Protein AF-A0A7J8U9K1-F1 (afdb_monomer_lite)

Sequence (130 aa):
MHIHYAEEIDPSSVYSEVHWRNYRVVFWVNPSDQFETGASRGYPIFIWEQLFNIPLINVVISEHKFLSLEVMRIGGNPGPSRGYIVVGRAKVALPKVLGIKECQRVGLVRLVDGQTVGEGHIIISLTLIQ

Organism: NCBI:txid34286

Radius of gyration: 15.38 Å; chains: 1; bounding box: 38×28×42 Å

Secondary structure (DSSP, 8-state):
-EEEEEES-S-TTT-TT-S-EEEEEEEESSTTS-EEPPPEEESSEEEEEEE-----TT--TTT--EEEEEEEEE---SSS---EEEEEEEEEEPP-SBTPEEEEEEEEEEEETTEEEEEEEEEEEEEB--

pLDDT: mean 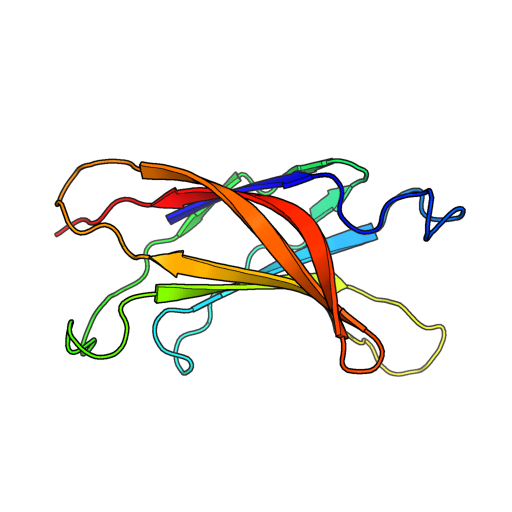86.32, std 13.35, range [42.59, 98.19]

Structure (mmCIF, N/CA/C/O backbone):
data_AF-A0A7J8U9K1-F1
#
_entry.id   AF-A0A7J8U9K1-F1
#
loop_
_atom_site.group_PDB
_atom_site.id
_atom_site.type_symbol
_atom_site.label_atom_id
_atom_site.label_alt_id
_atom_site.label_comp_id
_atom_site.label_asym_id
_atom_site.label_entity_id
_atom_site.label_seq_id
_atom_site.pdbx_PDB_ins_code
_atom_site.Cartn_x
_atom_site.Cartn_y
_atom_site.Cartn_z
_atom_site.occupancy
_atom_site.B_iso_or_equiv
_atom_site.auth_seq_id
_atom_site.auth_comp_id
_atom_site.auth_asym_id
_atom_site.auth_atom_id
_atom_site.pdbx_PDB_model_num
ATOM 1 N N . MET A 1 1 ? -10.825 2.670 4.293 1.00 93.69 1 MET A N 1
ATOM 2 C CA . MET A 1 1 ? -9.446 2.907 3.811 1.00 93.69 1 MET A CA 1
ATOM 3 C C . MET A 1 1 ? -9.503 3.470 2.408 1.00 93.69 1 MET A C 1
ATOM 5 O O . MET A 1 1 ? -10.257 2.950 1.605 1.00 93.69 1 MET A O 1
ATOM 9 N N . HIS A 1 2 ? -8.724 4.503 2.113 1.00 98.00 2 HIS A N 1
ATOM 10 C CA . HIS A 1 2 ? -8.616 5.091 0.782 1.00 98.00 2 HIS A CA 1
ATOM 11 C C . HIS A 1 2 ? -7.166 4.974 0.296 1.00 98.00 2 HIS A C 1
ATOM 13 O O . HIS A 1 2 ? -6.264 5.452 0.985 1.00 98.00 2 HIS A O 1
ATOM 19 N N . ILE A 1 3 ? -6.947 4.326 -0.850 1.00 98.06 3 ILE A N 1
ATOM 20 C CA . ILE A 1 3 ? -5.684 4.372 -1.598 1.00 98.06 3 ILE A CA 1
ATOM 21 C C . ILE A 1 3 ? -5.770 5.521 -2.605 1.00 98.06 3 ILE A C 1
ATOM 23 O O . ILE A 1 3 ? -6.564 5.429 -3.538 1.00 98.06 3 ILE A O 1
ATOM 27 N N . HIS A 1 4 ? -4.956 6.567 -2.435 1.00 98.06 4 HIS A N 1
ATOM 28 C CA . HIS A 1 4 ? -4.968 7.739 -3.322 1.00 98.06 4 HIS A CA 1
ATOM 29 C C . HIS A 1 4 ? -4.057 7.505 -4.527 1.00 98.06 4 HIS A C 1
ATOM 31 O O . HIS A 1 4 ? -4.516 7.192 -5.625 1.00 98.06 4 HIS A O 1
ATOM 37 N N . TYR A 1 5 ? -2.746 7.560 -4.303 1.00 97.06 5 TYR A N 1
ATOM 38 C CA . TYR A 1 5 ? -1.718 7.403 -5.326 1.00 97.06 5 TYR A CA 1
ATOM 39 C C . TYR A 1 5 ? -0.412 6.894 -4.713 1.00 97.06 5 TYR A C 1
ATOM 41 O O . TYR A 1 5 ? -0.249 6.858 -3.489 1.00 97.06 5 TYR A O 1
ATOM 49 N N . ALA A 1 6 ? 0.521 6.501 -5.572 1.00 95.62 6 ALA A N 1
ATOM 50 C CA . ALA A 1 6 ? 1.911 6.268 -5.212 1.00 95.62 6 ALA A CA 1
ATOM 51 C C . ALA A 1 6 ? 2.834 7.081 -6.117 1.00 95.62 6 ALA A C 1
ATOM 53 O O . ALA A 1 6 ? 2.456 7.466 -7.227 1.00 95.62 6 ALA A O 1
ATOM 54 N N . GLU A 1 7 ? 4.035 7.342 -5.617 1.00 94.38 7 GLU A N 1
ATOM 55 C CA . GLU A 1 7 ? 5.043 8.159 -6.278 1.00 94.38 7 GLU A CA 1
ATOM 56 C C . GLU A 1 7 ? 6.445 7.577 -6.097 1.00 94.38 7 GLU A C 1
ATOM 58 O O . GLU A 1 7 ? 6.727 6.900 -5.105 1.00 94.38 7 GLU A O 1
ATOM 63 N N . GLU A 1 8 ? 7.325 7.873 -7.056 1.00 90.25 8 GLU A N 1
ATOM 64 C CA . GLU A 1 8 ? 8.765 7.565 -6.999 1.00 90.25 8 GLU A CA 1
ATOM 65 C C . GLU A 1 8 ? 9.092 6.062 -6.888 1.00 90.25 8 GLU A C 1
ATOM 67 O O . GLU A 1 8 ? 10.150 5.678 -6.395 1.00 90.25 8 GLU A O 1
ATOM 72 N N . ILE A 1 9 ? 8.187 5.205 -7.366 1.00 88.81 9 ILE A N 1
ATOM 73 C CA . ILE A 1 9 ? 8.395 3.755 -7.480 1.00 88.81 9 ILE A CA 1
ATOM 74 C C . ILE A 1 9 ? 9.032 3.436 -8.838 1.00 88.81 9 ILE A C 1
ATOM 76 O O . ILE A 1 9 ? 8.616 3.988 -9.859 1.00 88.81 9 ILE A O 1
ATOM 80 N N . ASP A 1 10 ? 9.993 2.507 -8.852 1.00 83.62 10 ASP A N 1
ATOM 81 C CA . ASP A 1 10 ? 10.837 2.164 -10.000 1.00 83.62 10 ASP A CA 1
ATOM 82 C C . ASP A 1 10 ? 11.548 3.418 -10.577 1.00 83.62 10 ASP A C 1
ATOM 84 O O . ASP A 1 10 ? 11.338 3.762 -11.743 1.00 83.62 10 ASP A O 1
ATOM 88 N N . PRO A 1 11 ? 12.400 4.124 -9.803 1.00 77.38 11 PRO A N 1
ATOM 89 C CA . PRO A 1 11 ? 12.995 5.392 -10.225 1.00 77.38 11 PRO A CA 1
ATOM 90 C C . PRO A 1 11 ? 13.873 5.243 -11.476 1.00 77.38 11 PRO A C 1
ATOM 92 O O . PRO A 1 11 ? 14.645 4.290 -11.608 1.00 77.38 11 PRO A O 1
ATOM 95 N N . SER A 1 12 ? 13.832 6.233 -12.372 1.00 76.50 12 SER A N 1
ATOM 96 C CA . SER A 1 12 ? 14.578 6.221 -13.644 1.00 76.50 12 SER A CA 1
ATOM 97 C C . SER A 1 12 ? 16.097 6.193 -13.487 1.00 76.50 12 SER A C 1
ATOM 99 O O . SER A 1 12 ? 16.791 5.816 -14.425 1.00 76.50 12 SER A O 1
ATOM 101 N N . SER A 1 13 ? 16.630 6.577 -12.323 1.00 75.31 13 SER A N 1
ATOM 102 C CA . SER A 1 13 ? 18.056 6.419 -12.008 1.00 75.31 13 SER A CA 1
ATOM 103 C C . SER A 1 13 ? 18.488 4.951 -11.962 1.00 75.31 13 SER A C 1
ATOM 105 O O . SER A 1 13 ? 19.649 4.650 -12.219 1.00 75.31 13 SER A O 1
ATOM 107 N N . VAL A 1 14 ? 17.555 4.047 -11.651 1.00 75.25 14 VAL A N 1
ATOM 108 C CA . VAL A 1 14 ? 17.770 2.596 -11.579 1.00 75.25 14 VAL A CA 1
ATOM 109 C C . VAL A 1 14 ? 17.159 1.894 -12.794 1.00 75.25 14 VAL A C 1
ATOM 111 O O . VAL A 1 14 ? 17.722 0.925 -13.297 1.00 75.25 14 VAL A O 1
ATOM 114 N N . TYR A 1 15 ? 16.027 2.392 -13.299 1.00 76.31 15 TYR A N 1
ATOM 115 C CA . TYR A 1 15 ? 15.296 1.810 -14.423 1.00 76.31 15 TYR A CA 1
ATOM 116 C C . TYR A 1 15 ? 15.121 2.827 -15.558 1.00 76.31 15 TYR A C 1
ATOM 118 O O . TYR A 1 15 ? 14.029 3.338 -15.802 1.00 76.31 15 TYR A O 1
ATOM 126 N N . SER A 1 16 ? 16.213 3.114 -16.262 1.00 66.19 16 SER A N 1
ATOM 127 C CA . SER A 1 16 ? 16.311 4.168 -17.284 1.00 66.19 16 SER A CA 1
ATOM 128 C C . SER A 1 16 ? 15.344 4.032 -18.469 1.00 66.19 16 SER A C 1
ATOM 130 O O . SER A 1 16 ? 15.027 5.030 -19.110 1.00 66.19 16 SER A O 1
ATOM 132 N N . GLU A 1 17 ? 14.843 2.828 -18.750 1.00 68.94 17 GLU A N 1
ATOM 133 C CA . GLU A 1 17 ? 13.953 2.538 -19.888 1.00 68.94 17 GLU A CA 1
ATOM 134 C C . GLU A 1 17 ? 12.456 2.523 -19.516 1.00 68.94 17 GLU A C 1
ATOM 136 O O . GLU A 1 17 ? 11.595 2.154 -20.319 1.00 68.94 17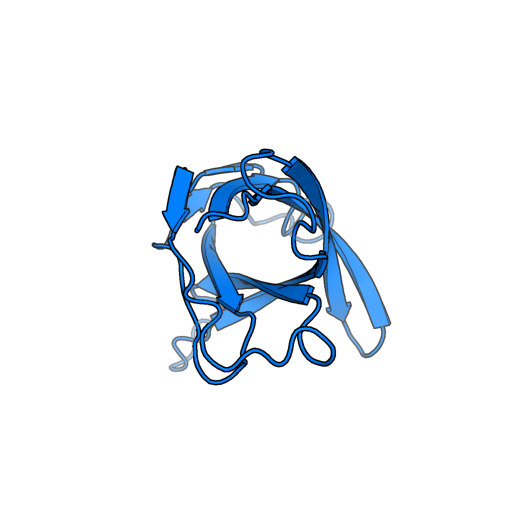 GLU A O 1
ATOM 141 N N . VAL A 1 18 ? 12.106 2.878 -18.276 1.00 68.38 18 VAL A N 1
ATOM 142 C CA . VAL A 1 18 ? 10.724 2.792 -17.789 1.00 68.38 18 VAL A CA 1
ATOM 143 C C . VAL A 1 18 ? 9.980 4.098 -18.035 1.00 68.38 18 VAL A C 1
ATOM 145 O O . VAL A 1 18 ? 10.197 5.094 -17.355 1.00 68.38 18 VAL A O 1
ATOM 148 N N . HIS A 1 19 ? 9.044 4.068 -18.984 1.00 68.94 19 HIS A N 1
ATOM 149 C CA . HIS A 1 19 ? 8.181 5.214 -19.304 1.00 68.94 19 HIS A CA 1
ATOM 150 C C . HIS A 1 19 ? 6.758 5.088 -18.739 1.00 68.94 19 HIS A C 1
ATOM 152 O O . HIS A 1 19 ? 6.094 6.089 -18.490 1.00 68.94 19 HIS A O 1
ATOM 158 N N . TRP A 1 20 ? 6.278 3.861 -18.525 1.00 75.56 20 TRP A N 1
ATOM 159 C CA . TRP A 1 20 ? 5.023 3.555 -17.834 1.00 75.56 20 TRP A CA 1
ATOM 160 C C . TRP A 1 20 ? 4.990 2.073 -17.465 1.00 75.56 20 TRP A C 1
ATOM 162 O O . TRP A 1 20 ? 5.460 1.219 -18.219 1.00 75.56 20 TRP A O 1
ATOM 172 N N . ARG A 1 21 ? 4.372 1.744 -16.335 1.00 85.62 21 ARG A N 1
ATOM 173 C CA . ARG A 1 21 ? 4.101 0.365 -15.911 1.00 85.62 21 ARG A CA 1
ATOM 174 C C . ARG A 1 21 ? 2.708 0.295 -15.308 1.00 85.62 21 ARG A C 1
ATOM 176 O O . ARG A 1 21 ? 2.150 1.315 -14.912 1.00 85.62 21 ARG A O 1
ATOM 183 N N . ASN A 1 22 ? 2.139 -0.904 -15.303 1.00 90.12 22 ASN A N 1
ATOM 184 C CA . ASN A 1 22 ? 0.873 -1.164 -14.635 1.00 90.12 22 ASN A CA 1
ATOM 185 C C . ASN A 1 22 ? 1.166 -1.603 -13.204 1.00 90.12 22 ASN A C 1
ATOM 187 O O . ASN A 1 22 ? 1.951 -2.530 -12.995 1.00 90.12 22 ASN A O 1
ATOM 191 N N . TYR A 1 23 ? 0.510 -0.970 -12.244 1.00 92.69 23 TYR A N 1
ATOM 192 C CA . TYR A 1 23 ? 0.654 -1.257 -10.829 1.00 92.69 23 TYR A CA 1
ATOM 193 C C . TYR A 1 23 ? -0.698 -1.506 -10.183 1.00 92.69 23 TYR A C 1
ATOM 195 O O . TYR A 1 23 ? -1.726 -0.970 -10.597 1.00 92.69 23 TYR A O 1
ATOM 203 N N . ARG A 1 24 ? -0.686 -2.291 -9.116 1.00 95.50 24 ARG A N 1
ATOM 204 C CA . ARG A 1 24 ? -1.811 -2.428 -8.199 1.00 95.50 24 ARG A CA 1
ATOM 205 C C . ARG A 1 24 ? -1.322 -2.491 -6.770 1.00 95.50 24 ARG A C 1
ATOM 207 O O . ARG A 1 24 ? -0.153 -2.777 -6.527 1.00 95.50 24 ARG A O 1
ATOM 214 N N . VAL A 1 25 ? -2.231 -2.261 -5.843 1.00 96.81 25 VAL A N 1
ATOM 215 C CA . VAL A 1 25 ? -1.972 -2.383 -4.417 1.00 96.81 25 VAL A CA 1
ATOM 216 C C . VAL A 1 25 ? -2.729 -3.595 -3.911 1.00 96.81 25 VAL A C 1
ATOM 218 O O . VAL A 1 25 ? -3.928 -3.698 -4.156 1.00 96.81 25 VAL A O 1
ATOM 221 N N . VAL A 1 26 ? -2.038 -4.488 -3.214 1.00 96.81 26 VAL A N 1
ATOM 222 C CA . VAL A 1 26 ? -2.632 -5.586 -2.448 1.00 96.81 26 VAL A CA 1
ATOM 223 C C . VAL A 1 26 ? -2.435 -5.274 -0.975 1.00 96.81 26 VAL A C 1
ATOM 225 O O . VAL A 1 26 ? -1.354 -4.852 -0.570 1.00 96.81 26 VAL A O 1
ATOM 228 N N . PHE A 1 27 ? -3.471 -5.424 -0.163 1.00 96.44 27 PHE A N 1
ATOM 229 C CA . PHE A 1 27 ? -3.401 -5.078 1.251 1.00 96.44 27 PHE A CA 1
ATOM 230 C C . PHE A 1 27 ? -4.330 -5.944 2.091 1.00 96.44 27 PHE A C 1
ATOM 232 O O . PHE A 1 27 ? -5.321 -6.485 1.603 1.00 96.44 27 PHE A O 1
ATOM 239 N N . TRP A 1 28 ? -3.988 -6.083 3.367 1.00 94.25 28 TRP A N 1
ATOM 240 C CA . TRP A 1 28 ? -4.732 -6.907 4.311 1.00 94.25 28 TRP A CA 1
ATOM 241 C C . TRP A 1 28 ? -4.434 -6.516 5.757 1.00 94.25 28 TRP A C 1
ATOM 243 O O . TRP A 1 28 ? -3.349 -6.034 6.087 1.00 94.25 28 TRP A O 1
ATOM 253 N N . VAL A 1 29 ? -5.401 -6.766 6.638 1.00 91.19 29 VAL A N 1
ATOM 254 C CA . VAL A 1 29 ? -5.183 -6.777 8.095 1.00 91.19 29 VAL A CA 1
ATOM 255 C C . VAL A 1 29 ? -5.008 -8.221 8.559 1.00 91.19 29 VAL A C 1
ATOM 257 O O . VAL A 1 29 ? -3.995 -8.555 9.167 1.00 91.19 29 VAL A O 1
ATOM 260 N N . ASN A 1 30 ? -5.953 -9.090 8.191 1.00 87.88 30 ASN A N 1
ATOM 261 C CA . ASN A 1 30 ? -5.840 -10.540 8.307 1.00 87.88 30 ASN A CA 1
ATOM 262 C C . ASN A 1 30 ? -5.300 -11.108 6.980 1.00 87.88 30 ASN A C 1
ATOM 264 O O . ASN A 1 30 ? -5.921 -10.863 5.950 1.00 87.88 30 ASN A O 1
ATOM 268 N N . PRO A 1 31 ? -4.193 -11.874 6.964 1.00 85.00 31 PRO A N 1
ATOM 269 C CA . PRO A 1 31 ? -3.638 -12.462 5.737 1.00 85.00 31 PRO A CA 1
ATOM 270 C C . PRO A 1 31 ? -4.610 -13.320 4.913 1.00 85.00 31 PRO A C 1
ATOM 272 O O . PRO A 1 31 ? -4.370 -13.523 3.722 1.00 85.00 31 PRO A O 1
ATOM 275 N N . SER A 1 32 ? -5.681 -13.818 5.539 1.00 85.81 32 SER A N 1
ATOM 276 C CA . SER A 1 32 ? -6.733 -14.606 4.883 1.00 85.81 32 SER A CA 1
ATOM 277 C C . SER A 1 32 ? -7.710 -13.746 4.070 1.00 85.81 32 SER A C 1
ATOM 279 O O . SER A 1 32 ? -8.333 -14.253 3.144 1.00 85.81 32 SER A O 1
ATOM 281 N N . ASP A 1 33 ? -7.804 -12.450 4.383 1.00 88.25 33 ASP A N 1
ATOM 282 C CA . ASP A 1 33 ? -8.766 -11.506 3.808 1.00 88.25 33 ASP A CA 1
ATOM 283 C C . ASP A 1 33 ? -8.017 -10.407 3.041 1.00 88.25 33 ASP A C 1
ATOM 285 O O . ASP A 1 33 ? -7.820 -9.285 3.522 1.00 88.25 33 ASP A O 1
ATOM 289 N N . GLN A 1 34 ? -7.535 -10.756 1.849 1.00 93.12 34 GLN A N 1
ATOM 290 C CA . GLN A 1 34 ? -6.793 -9.835 0.990 1.00 93.12 34 GLN A CA 1
ATOM 291 C C . GLN A 1 34 ? -7.726 -9.001 0.118 1.00 93.12 34 GLN A C 1
ATOM 293 O O . GLN A 1 34 ? -8.713 -9.487 -0.432 1.00 93.12 34 GLN A O 1
ATOM 298 N N . PHE A 1 35 ? -7.355 -7.738 -0.049 1.00 96.12 35 PHE A N 1
ATOM 299 C CA . PHE A 1 35 ? -8.024 -6.781 -0.913 1.00 96.12 35 PHE A CA 1
ATOM 300 C C . PHE A 1 35 ? -7.033 -6.271 -1.950 1.00 96.12 35 PHE A C 1
ATOM 302 O O . PHE A 1 35 ? -5.830 -6.188 -1.692 1.00 96.12 35 PHE A O 1
ATOM 309 N N . GLU A 1 36 ? -7.542 -5.892 -3.116 1.00 96.44 36 GLU A N 1
ATOM 310 C CA . GLU A 1 36 ? -6.717 -5.364 -4.191 1.00 96.44 36 GLU A CA 1
ATOM 311 C C . GLU A 1 36 ? -7.369 -4.179 -4.891 1.00 96.44 36 GLU A C 1
ATOM 313 O O . GLU A 1 36 ? -8.587 -4.119 -5.061 1.00 96.44 36 GLU A O 1
ATOM 318 N N . THR A 1 37 ? -6.536 -3.244 -5.340 1.00 97.44 37 THR A N 1
ATOM 319 C CA . THR A 1 37 ? -6.975 -2.209 -6.268 1.00 97.44 37 THR A CA 1
ATOM 320 C C . THR A 1 37 ? -7.056 -2.734 -7.697 1.00 97.44 37 THR A C 1
ATOM 322 O O . THR A 1 37 ? -6.428 -3.732 -8.085 1.00 97.44 37 THR A O 1
ATOM 325 N N . GLY A 1 38 ? -7.798 -2.001 -8.526 1.00 94.94 38 GLY A N 1
ATOM 326 C CA . GLY A 1 38 ? -7.652 -2.089 -9.978 1.00 94.94 38 GLY A CA 1
ATOM 327 C C . GLY A 1 38 ? -6.218 -1.771 -10.431 1.00 94.94 38 GLY A C 1
ATOM 328 O O . GLY A 1 38 ? -5.459 -1.090 -9.738 1.00 94.94 38 GLY A O 1
ATOM 329 N N . ALA A 1 39 ? -5.843 -2.256 -11.614 1.00 92.62 39 ALA A N 1
ATOM 330 C CA . ALA A 1 39 ? -4.579 -1.872 -12.233 1.00 92.62 39 ALA A CA 1
ATOM 331 C C . ALA A 1 39 ? -4.602 -0.383 -12.615 1.00 92.62 39 ALA A C 1
ATOM 333 O O . ALA A 1 39 ? -5.567 0.085 -13.215 1.00 92.62 39 ALA A O 1
ATOM 334 N N . SER A 1 40 ? -3.528 0.341 -12.312 1.00 93.19 40 SER A N 1
ATOM 335 C CA . SER A 1 40 ? -3.315 1.724 -12.737 1.00 93.19 40 SER A CA 1
ATOM 336 C C . SER A 1 40 ? -1.987 1.842 -13.474 1.00 93.19 40 SER A C 1
ATOM 338 O O . SER A 1 40 ? -0.991 1.236 -13.076 1.00 93.19 40 SER A O 1
ATOM 340 N N . ARG A 1 41 ? -1.977 2.596 -14.574 1.00 90.12 41 ARG A N 1
ATOM 341 C CA . ARG A 1 41 ? -0.792 2.827 -15.401 1.00 90.12 41 ARG A CA 1
ATOM 342 C C . ARG A 1 41 ? -0.244 4.217 -15.122 1.00 90.12 41 ARG A C 1
ATOM 344 O O . ARG A 1 41 ? -0.979 5.189 -15.259 1.00 90.12 41 ARG A O 1
ATOM 351 N N . GLY A 1 42 ? 1.046 4.325 -14.828 1.00 83.56 42 GLY A N 1
ATOM 352 C CA . GLY A 1 42 ? 1.692 5.631 -14.711 1.00 83.56 42 GLY A CA 1
ATOM 353 C C . GLY A 1 42 ? 3.173 5.561 -14.368 1.00 83.56 42 GLY A C 1
ATOM 354 O O . GLY A 1 42 ? 3.732 4.476 -14.191 1.00 83.56 42 GLY A O 1
ATOM 355 N N . TYR A 1 43 ? 3.790 6.739 -14.361 1.00 83.81 43 TYR A N 1
ATOM 356 C CA . TYR A 1 43 ? 5.158 7.033 -13.935 1.00 83.81 43 TYR A CA 1
ATOM 357 C C . TYR A 1 43 ? 5.352 8.568 -13.932 1.00 83.81 43 TYR A C 1
ATOM 359 O O . TYR A 1 43 ? 4.874 9.219 -14.862 1.00 83.81 43 TYR A O 1
ATOM 367 N N . PRO A 1 44 ? 6.037 9.176 -12.943 1.00 83.75 44 PRO A N 1
ATOM 368 C CA . PRO A 1 44 ? 6.466 8.589 -11.671 1.00 83.75 44 PRO A CA 1
ATOM 369 C C . PRO A 1 44 ? 5.324 8.507 -10.647 1.00 83.75 44 PRO A C 1
ATOM 371 O O . PRO A 1 44 ? 5.501 7.907 -9.593 1.00 83.75 44 PRO A O 1
ATOM 374 N N . ILE A 1 45 ? 4.168 9.103 -10.961 1.00 90.12 45 ILE A N 1
ATOM 375 C CA . ILE A 1 45 ? 2.954 9.093 -10.143 1.00 90.12 45 ILE A CA 1
ATOM 376 C C . ILE A 1 45 ? 1.905 8.228 -10.836 1.00 90.12 45 ILE A C 1
ATOM 378 O O . ILE A 1 45 ? 1.733 8.292 -12.056 1.00 90.12 45 ILE A O 1
ATOM 382 N N . PHE A 1 46 ? 1.187 7.426 -10.062 1.00 89.06 46 PHE A N 1
ATOM 383 C CA . PHE A 1 46 ? 0.045 6.658 -10.546 1.00 89.06 46 PHE A CA 1
ATOM 384 C C . PHE A 1 46 ? -1.048 6.617 -9.489 1.00 89.06 46 PHE A C 1
ATOM 386 O O . PHE A 1 46 ? -0.797 6.430 -8.299 1.00 89.06 46 PHE A O 1
ATOM 393 N N . ILE A 1 47 ? -2.270 6.841 -9.961 1.00 95.50 47 ILE A N 1
ATOM 394 C CA . ILE A 1 47 ? -3.428 7.205 -9.153 1.00 95.50 47 ILE A CA 1
ATOM 395 C C . ILE A 1 47 ? -4.413 6.040 -9.167 1.00 95.50 47 ILE A C 1
ATOM 397 O O . ILE A 1 47 ? -4.676 5.464 -10.226 1.00 95.50 47 ILE A O 1
ATOM 401 N N . TRP A 1 48 ? -4.958 5.699 -8.003 1.00 96.88 48 TRP A N 1
ATOM 402 C CA . TRP A 1 48 ? -6.055 4.741 -7.878 1.00 96.88 48 TRP A CA 1
ATOM 403 C C . TRP A 1 48 ? -7.346 5.422 -7.426 1.00 96.88 48 TRP A C 1
ATOM 405 O O . TRP A 1 48 ? -8.379 5.142 -8.025 1.00 96.88 48 TRP A O 1
ATOM 415 N N . GLU A 1 49 ? -7.293 6.291 -6.408 1.00 97.31 49 GLU A N 1
ATOM 416 C CA . GLU A 1 49 ? -8.469 6.907 -5.758 1.00 97.31 49 GLU A CA 1
ATOM 417 C C . GLU A 1 49 ? -9.567 5.876 -5.426 1.00 97.31 49 GLU A C 1
ATOM 419 O O . GLU A 1 49 ? -10.732 6.011 -5.804 1.00 97.31 49 GLU A O 1
ATOM 424 N N . GLN A 1 50 ? -9.177 4.782 -4.760 1.00 98.06 50 GLN A N 1
ATOM 425 C CA . GLN A 1 50 ? -10.080 3.667 -4.449 1.00 98.06 50 GLN A CA 1
ATOM 426 C C . GLN A 1 50 ? -10.360 3.541 -2.955 1.00 98.06 50 GLN A C 1
ATOM 428 O O . GLN A 1 50 ? -9.453 3.372 -2.130 1.00 98.06 50 GLN A O 1
ATOM 433 N N . LEU A 1 51 ? -11.650 3.590 -2.618 1.00 97.44 51 LEU A N 1
ATOM 434 C CA . LEU A 1 51 ? -12.166 3.451 -1.263 1.00 97.44 51 LEU A CA 1
ATOM 435 C C . LEU A 1 51 ? -12.577 2.001 -0.980 1.00 97.44 51 LEU A C 1
ATOM 437 O O . LEU A 1 51 ? -13.316 1.387 -1.743 1.00 97.44 51 LEU A O 1
ATOM 441 N N . PHE A 1 52 ? -12.150 1.493 0.172 1.00 96.69 52 PHE A N 1
ATOM 442 C CA . PHE A 1 52 ? -12.436 0.148 0.657 1.00 96.69 52 PHE A CA 1
ATOM 443 C C . PHE A 1 52 ? -12.952 0.175 2.093 1.00 96.69 52 PHE A C 1
ATOM 445 O O . PHE A 1 52 ? -12.408 0.885 2.947 1.00 96.69 52 PHE A O 1
ATOM 452 N N . ASN A 1 53 ? -13.941 -0.670 2.374 1.00 93.56 53 ASN A N 1
ATOM 453 C CA . ASN A 1 53 ? -14.382 -0.994 3.726 1.00 93.56 53 ASN A CA 1
ATOM 454 C C . ASN A 1 53 ? -13.814 -2.361 4.098 1.00 93.56 53 ASN A C 1
ATOM 456 O O . ASN A 1 53 ? -14.121 -3.352 3.443 1.00 93.56 53 ASN A O 1
ATOM 460 N N . ILE A 1 54 ? -12.965 -2.394 5.124 1.00 90.69 54 ILE A N 1
ATOM 461 C CA . ILE A 1 54 ? -12.295 -3.612 5.583 1.00 90.69 54 ILE A CA 1
ATOM 462 C C . ILE A 1 54 ? -12.958 -4.021 6.899 1.00 90.69 54 ILE A C 1
ATOM 464 O O . ILE A 1 54 ? -12.810 -3.293 7.885 1.00 90.69 54 ILE A O 1
ATOM 468 N N . PRO A 1 55 ? -13.692 -5.144 6.943 1.00 88.06 55 PRO A N 1
ATOM 469 C CA . PRO A 1 55 ? -14.229 -5.658 8.192 1.00 88.06 55 PRO A CA 1
ATOM 470 C C . PRO A 1 55 ? -13.088 -6.060 9.131 1.00 88.06 55 PRO A C 1
ATOM 472 O O . PRO A 1 55 ? -12.189 -6.798 8.740 1.00 88.06 55 PRO A O 1
ATOM 475 N N . LEU A 1 56 ? -13.138 -5.611 10.386 1.00 83.62 56 LEU A N 1
ATOM 476 C CA . LEU A 1 56 ? -12.185 -6.014 11.432 1.00 83.62 56 LEU A CA 1
ATOM 477 C C . LEU A 1 56 ? -12.754 -7.139 12.320 1.00 83.62 56 LEU A C 1
ATOM 479 O O . LEU A 1 56 ? -12.437 -7.242 13.503 1.00 83.62 56 LEU A O 1
ATOM 483 N N . ILE A 1 57 ? -13.629 -7.979 11.757 1.00 73.44 57 ILE A N 1
ATOM 484 C CA . ILE A 1 57 ? -14.313 -9.071 12.466 1.00 73.44 57 ILE A CA 1
ATOM 485 C C . ILE A 1 57 ? -13.273 -10.117 12.885 1.00 73.44 57 ILE A C 1
ATOM 487 O O . ILE A 1 57 ? -12.405 -10.477 12.097 1.00 73.44 57 ILE A O 1
ATOM 491 N N . ASN A 1 58 ? -13.351 -10.609 14.125 1.00 63.22 58 ASN A N 1
ATOM 492 C CA . ASN A 1 58 ? -12.409 -11.582 14.705 1.00 63.22 58 ASN A CA 1
ATOM 493 C C . ASN A 1 58 ? -10.944 -11.121 14.766 1.00 63.22 58 ASN A C 1
ATOM 495 O O . ASN A 1 58 ? -10.065 -11.904 15.130 1.00 63.22 58 ASN A O 1
ATOM 499 N N . VAL A 1 59 ? -10.665 -9.846 14.483 1.00 60.94 59 VAL A N 1
ATOM 500 C CA . VAL A 1 59 ? -9.373 -9.252 14.799 1.00 60.94 59 VAL A CA 1
ATOM 501 C C . VAL A 1 59 ? -9.341 -9.064 16.309 1.00 60.94 59 VAL A C 1
ATOM 503 O O . VAL A 1 59 ? -9.859 -8.082 16.838 1.00 60.94 59 VAL A O 1
ATOM 506 N N . VAL A 1 60 ? -8.741 -10.015 17.031 1.00 56.47 60 VAL A N 1
ATOM 507 C CA . VAL A 1 60 ? -8.345 -9.757 18.416 1.00 56.47 60 VAL A CA 1
ATOM 508 C C . VAL A 1 60 ? -7.410 -8.555 18.336 1.00 56.47 60 VAL A C 1
ATOM 510 O O . VAL A 1 60 ? -6.325 -8.638 17.759 1.00 56.47 60 VAL A O 1
ATOM 513 N N . ILE A 1 61 ? -7.872 -7.408 18.836 1.00 53.94 61 ILE A N 1
ATOM 514 C CA . ILE A 1 61 ? -7.262 -6.079 18.646 1.00 53.94 61 ILE A CA 1
ATOM 515 C C . ILE A 1 61 ? -5.771 -6.070 19.065 1.00 53.94 61 ILE A C 1
ATOM 517 O O . ILE A 1 61 ? -4.991 -5.208 18.657 1.00 53.94 61 ILE A O 1
ATOM 521 N N . SER A 1 62 ? -5.335 -7.061 19.851 1.00 52.81 62 SER A N 1
ATOM 522 C CA . SER A 1 62 ? -3.944 -7.262 20.246 1.00 52.81 62 SER A CA 1
ATOM 523 C C . SER A 1 62 ? -3.014 -7.817 19.157 1.00 52.81 62 SER A C 1
ATOM 525 O O . SER A 1 62 ? -1.835 -7.469 19.201 1.00 52.81 62 SER A O 1
ATOM 527 N N . GLU A 1 63 ? -3.481 -8.638 18.209 1.00 56.09 63 GLU A N 1
ATOM 528 C CA . GLU A 1 63 ? -2.594 -9.378 17.287 1.00 56.09 63 GLU A CA 1
ATOM 529 C C . GLU A 1 63 ? -2.397 -8.690 15.928 1.00 56.09 63 GLU A C 1
ATOM 531 O O . GLU A 1 63 ? -1.277 -8.652 15.419 1.00 56.09 63 GLU A O 1
ATOM 536 N N . HIS A 1 64 ? -3.430 -8.051 15.370 1.00 66.38 64 HIS A N 1
ATOM 537 C CA . HIS A 1 64 ? -3.355 -7.427 14.041 1.00 66.38 64 HIS A CA 1
ATOM 538 C C . HIS A 1 64 ? -3.492 -5.905 14.141 1.00 66.38 64 HIS A C 1
ATOM 540 O O . HIS A 1 64 ? -4.498 -5.308 13.772 1.00 66.38 64 HIS A O 1
ATOM 546 N N . LYS A 1 65 ? -2.446 -5.263 14.673 1.00 83.12 65 LYS A N 1
ATOM 547 C CA . LYS A 1 65 ? -2.371 -3.798 14.858 1.00 83.12 65 LYS A CA 1
ATOM 548 C C . LYS A 1 65 ? -2.002 -3.032 13.587 1.00 83.12 65 LYS A C 1
ATOM 550 O O . LYS A 1 65 ? -1.951 -1.801 13.607 1.00 83.12 65 LYS A O 1
ATOM 555 N N . PHE A 1 66 ? -1.697 -3.751 12.511 1.00 91.44 66 PHE A N 1
ATOM 556 C CA . PHE A 1 66 ? -1.143 -3.183 11.296 1.00 91.44 66 PHE A CA 1
ATOM 557 C C . PHE A 1 66 ? -1.915 -3.650 10.071 1.00 91.44 66 PHE A C 1
ATOM 559 O O . PHE A 1 66 ? -2.199 -4.833 9.908 1.00 91.44 66 PHE A O 1
ATOM 566 N N . LEU A 1 67 ? -2.165 -2.706 9.179 1.00 93.69 67 LEU A N 1
ATOM 567 C CA . LEU A 1 67 ? -2.448 -2.950 7.781 1.00 93.69 67 LEU A CA 1
ATOM 568 C C . LEU A 1 67 ? -1.128 -3.275 7.073 1.00 93.69 67 LEU A C 1
ATOM 570 O O . LEU A 1 67 ? -0.200 -2.464 7.089 1.00 93.69 67 LEU A O 1
ATOM 574 N N . SER A 1 68 ? -1.044 -4.442 6.449 1.00 95.56 68 SER A N 1
ATOM 575 C CA . SER A 1 68 ? 0.042 -4.776 5.526 1.00 95.56 68 SER A CA 1
ATOM 576 C C . SER A 1 68 ? -0.348 -4.352 4.119 1.00 95.56 68 SER A C 1
ATOM 578 O O . SER A 1 68 ? -1.504 -4.501 3.725 1.00 95.56 68 SER A O 1
ATOM 580 N N . LEU A 1 69 ? 0.611 -3.814 3.373 1.00 96.62 69 LEU A N 1
ATOM 581 C CA . LEU A 1 69 ? 0.399 -3.310 2.025 1.00 96.62 69 LEU A CA 1
ATOM 582 C C . LEU A 1 69 ? 1.581 -3.673 1.136 1.00 96.62 69 LEU A C 1
ATOM 584 O O . LEU A 1 69 ? 2.736 -3.486 1.519 1.00 96.62 69 LEU A O 1
ATOM 588 N N . GLU A 1 70 ? 1.281 -4.136 -0.070 1.00 96.56 70 GLU A N 1
ATOM 589 C CA . GLU A 1 70 ? 2.237 -4.385 -1.137 1.00 96.56 70 GLU A CA 1
ATOM 590 C C . GLU A 1 70 ? 1.815 -3.645 -2.407 1.00 96.56 70 GLU A C 1
ATOM 592 O O . GLU A 1 70 ? 0.681 -3.761 -2.868 1.00 96.56 70 GLU A O 1
ATOM 597 N N . VAL A 1 71 ? 2.744 -2.906 -3.009 1.00 95.12 71 VAL A N 1
ATOM 598 C CA . VAL A 1 71 ? 2.594 -2.396 -4.371 1.00 95.12 71 VAL A CA 1
ATOM 599 C C . VAL A 1 71 ? 3.200 -3.424 -5.314 1.00 95.12 71 VAL A C 1
ATOM 601 O O . VAL A 1 71 ? 4.371 -3.792 -5.189 1.00 95.12 71 VAL A O 1
ATOM 604 N N . MET A 1 72 ? 2.396 -3.897 -6.257 1.00 93.25 72 MET A N 1
ATOM 605 C CA . MET A 1 72 ? 2.772 -4.908 -7.232 1.00 93.25 72 MET A CA 1
ATOM 606 C C . MET A 1 72 ? 2.792 -4.319 -8.633 1.00 93.25 72 MET A C 1
ATOM 608 O O . MET A 1 72 ? 1.823 -3.706 -9.078 1.00 93.25 72 MET A O 1
ATOM 612 N N . ARG A 1 73 ? 3.873 -4.578 -9.361 1.00 90.19 73 ARG A N 1
ATOM 613 C CA . ARG A 1 73 ? 3.957 -4.379 -10.802 1.00 90.19 73 ARG A CA 1
ATOM 614 C C . ARG A 1 73 ? 3.318 -5.559 -11.527 1.00 90.19 73 ARG A C 1
ATOM 616 O O . ARG A 1 73 ? 3.602 -6.716 -11.216 1.00 90.19 73 ARG A O 1
ATOM 623 N N . ILE A 1 74 ? 2.485 -5.255 -12.515 1.00 88.25 74 ILE A N 1
ATOM 624 C CA . ILE A 1 74 ? 1.791 -6.229 -13.357 1.00 88.25 74 ILE A CA 1
ATOM 625 C C . ILE A 1 74 ? 2.572 -6.399 -14.661 1.00 88.25 74 ILE A C 1
ATOM 627 O O . ILE A 1 74 ? 2.687 -5.459 -15.452 1.00 88.25 74 ILE A O 1
ATOM 631 N N . GLY A 1 75 ? 3.065 -7.616 -14.897 1.00 76.06 75 GLY A N 1
ATOM 632 C CA . GLY A 1 75 ? 3.882 -7.942 -16.063 1.00 76.06 75 GLY A CA 1
ATOM 633 C C . GLY A 1 75 ? 5.347 -7.539 -15.880 1.00 76.06 75 GLY A C 1
ATOM 634 O O . GLY A 1 75 ? 5.684 -6.609 -15.142 1.00 76.06 75 GLY A O 1
ATOM 635 N N . GLY A 1 76 ? 6.254 -8.269 -16.534 1.00 59.97 76 GLY A N 1
ATOM 636 C CA . GLY A 1 76 ? 7.676 -7.969 -16.367 1.00 59.97 76 GLY A CA 1
ATOM 637 C C . GLY A 1 76 ? 8.707 -8.893 -16.997 1.00 59.97 76 GLY A C 1
ATOM 638 O O . GLY A 1 76 ? 9.875 -8.592 -16.821 1.00 59.97 76 GLY A O 1
ATOM 639 N N . ASN A 1 77 ? 8.340 -9.954 -17.721 1.00 54.16 77 ASN A N 1
ATOM 640 C CA . ASN A 1 77 ? 9.301 -10.737 -18.507 1.00 54.16 77 ASN A CA 1
ATOM 641 C C . ASN A 1 77 ? 8.656 -11.264 -19.802 1.00 54.16 77 ASN A C 1
ATOM 643 O O . ASN A 1 77 ? 7.470 -11.601 -19.775 1.00 54.16 77 ASN A O 1
ATOM 647 N N . PRO A 1 78 ? 9.409 -11.400 -20.913 1.00 47.09 78 PRO A N 1
ATOM 648 C CA . PRO A 1 78 ? 8.964 -12.053 -22.148 1.00 47.09 78 PRO A CA 1
ATOM 649 C C . PRO A 1 78 ? 8.977 -13.590 -22.006 1.00 47.09 78 PRO A C 1
ATOM 651 O O . PRO A 1 78 ? 9.504 -14.311 -22.846 1.00 47.09 78 PRO A O 1
ATOM 654 N N . GLY A 1 79 ? 8.426 -14.097 -20.903 1.00 48.34 79 GLY A N 1
ATOM 655 C CA . GLY A 1 79 ? 8.273 -15.520 -20.616 1.00 48.34 79 GLY A CA 1
ATOM 656 C C . GLY A 1 79 ? 6.825 -15.844 -20.236 1.00 48.34 79 GLY A C 1
ATOM 657 O O . GLY A 1 79 ? 6.049 -14.936 -19.941 1.00 48.34 79 GLY A O 1
ATOM 658 N N . PRO A 1 80 ? 6.427 -17.127 -20.222 1.00 42.59 80 PRO A N 1
ATOM 659 C CA . PRO A 1 80 ? 5.027 -17.540 -20.076 1.00 42.59 80 PRO A CA 1
ATOM 660 C C . PRO A 1 80 ? 4.412 -17.243 -18.696 1.00 42.59 80 PRO A C 1
ATOM 662 O O . PRO A 1 80 ? 3.206 -17.416 -18.511 1.00 42.59 80 PRO A O 1
ATOM 665 N N . SER A 1 81 ? 5.198 -16.782 -17.719 1.00 47.91 81 SER A N 1
ATOM 666 C CA . SER A 1 81 ? 4.678 -16.353 -16.427 1.00 47.91 81 SER A CA 1
ATOM 667 C C . SER A 1 81 ? 4.099 -14.940 -16.533 1.00 47.91 81 SER A C 1
ATOM 669 O O . SER A 1 81 ? 4.808 -13.947 -16.687 1.00 47.91 81 SER A O 1
ATOM 671 N N . ARG A 1 82 ? 2.774 -14.832 -16.390 1.00 53.25 82 ARG A N 1
ATOM 672 C CA . ARG A 1 82 ? 2.062 -13.567 -16.126 1.00 53.25 82 ARG A CA 1
ATOM 673 C C . ARG A 1 82 ? 2.386 -13.079 -14.704 1.00 53.25 82 ARG A C 1
ATOM 675 O O . ARG A 1 82 ? 1.518 -13.040 -13.842 1.00 53.25 82 ARG A O 1
ATOM 682 N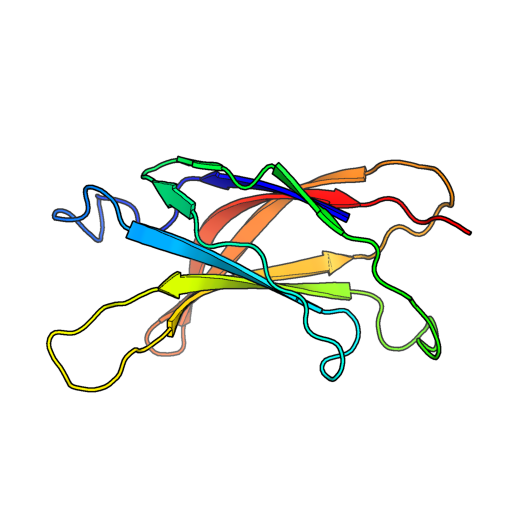 N . GLY A 1 83 ? 3.665 -12.831 -14.435 1.00 68.00 83 GLY A N 1
ATOM 683 C CA . GLY A 1 83 ? 4.188 -12.608 -13.093 1.00 68.00 83 GLY A CA 1
ATOM 684 C C . GLY A 1 83 ? 3.814 -11.236 -12.541 1.00 68.00 83 GLY A C 1
ATOM 685 O O . GLY A 1 83 ? 3.962 -10.218 -13.222 1.00 68.00 83 GLY A O 1
ATOM 686 N N . TYR A 1 84 ? 3.364 -11.225 -11.289 1.00 83.75 84 TYR A N 1
ATOM 687 C CA . TYR A 1 84 ? 3.310 -10.035 -10.449 1.00 83.75 84 TYR A CA 1
ATOM 688 C C . TYR A 1 84 ? 4.655 -9.885 -9.734 1.00 83.75 84 TYR A C 1
ATOM 690 O O . TYR A 1 84 ? 5.211 -10.871 -9.250 1.00 83.75 84 TYR A O 1
ATOM 698 N N . ILE A 1 85 ? 5.189 -8.667 -9.677 1.00 87.81 85 ILE A N 1
ATOM 699 C CA . ILE A 1 85 ? 6.461 -8.372 -9.006 1.00 87.81 85 ILE A CA 1
ATOM 700 C C . ILE A 1 85 ? 6.179 -7.379 -7.887 1.00 87.81 85 ILE A C 1
ATOM 702 O O . ILE A 1 85 ? 5.710 -6.276 -8.157 1.00 87.81 85 ILE A O 1
ATOM 706 N N . VAL A 1 86 ? 6.469 -7.746 -6.639 1.00 90.94 86 VAL A N 1
ATOM 707 C CA . VAL A 1 86 ? 6.344 -6.809 -5.515 1.00 90.94 86 VAL A CA 1
ATOM 708 C C . VAL A 1 86 ? 7.449 -5.764 -5.623 1.00 90.94 86 VAL A C 1
ATOM 710 O O . VAL A 1 86 ? 8.632 -6.093 -5.537 1.00 90.94 86 VAL A O 1
ATOM 713 N N . VAL A 1 87 ? 7.054 -4.510 -5.824 1.00 90.56 87 VAL A N 1
ATOM 714 C CA . VAL A 1 87 ? 7.973 -3.375 -5.956 1.00 90.56 87 VAL A CA 1
ATOM 715 C C . VAL A 1 87 ? 8.087 -2.578 -4.664 1.00 90.56 87 VAL A C 1
ATOM 717 O O . VAL A 1 87 ? 9.142 -2.023 -4.414 1.00 90.56 87 VAL A O 1
ATOM 720 N N . GLY A 1 88 ? 7.088 -2.614 -3.782 1.00 94.19 88 GLY A N 1
ATOM 721 C CA . GLY A 1 88 ? 7.171 -1.948 -2.485 1.00 94.19 88 GLY A CA 1
ATOM 722 C C . GLY A 1 88 ? 6.287 -2.606 -1.438 1.00 94.19 88 GLY A C 1
ATOM 723 O O . GLY A 1 88 ? 5.242 -3.163 -1.763 1.00 94.19 88 GLY A O 1
ATOM 724 N N . ARG A 1 89 ? 6.709 -2.545 -0.177 1.00 96.31 89 ARG A N 1
ATOM 725 C CA . ARG A 1 89 ? 5.978 -3.043 0.991 1.00 96.31 89 ARG A CA 1
ATOM 726 C C . ARG A 1 89 ? 5.912 -1.984 2.073 1.00 96.31 89 ARG A C 1
ATOM 728 O O . ARG A 1 89 ? 6.887 -1.271 2.291 1.00 96.31 89 ARG A O 1
ATOM 735 N N . ALA A 1 90 ? 4.810 -1.956 2.805 1.00 96.69 90 ALA A N 1
ATOM 736 C CA . ALA A 1 90 ? 4.688 -1.184 4.030 1.00 96.69 90 ALA A CA 1
ATOM 737 C C . ALA A 1 90 ? 3.801 -1.890 5.059 1.00 96.69 90 ALA A C 1
ATOM 739 O O . ALA A 1 90 ? 2.938 -2.704 4.726 1.00 96.69 90 ALA A O 1
ATOM 740 N N . LYS A 1 91 ? 4.007 -1.535 6.330 1.00 94.75 91 LYS A N 1
ATOM 741 C CA . LYS A 1 91 ? 3.068 -1.808 7.420 1.00 94.75 91 LYS A CA 1
ATOM 742 C C . LYS A 1 91 ? 2.623 -0.485 8.019 1.00 94.75 91 LYS A C 1
ATOM 744 O O . LYS A 1 91 ? 3.461 0.327 8.398 1.00 94.75 91 LYS A O 1
ATOM 749 N N . VAL A 1 92 ? 1.316 -0.290 8.123 1.00 94.69 92 VAL A N 1
ATOM 750 C CA . VAL A 1 92 ? 0.710 0.942 8.633 1.00 94.69 92 VAL A CA 1
ATOM 751 C C . VAL A 1 92 ? -0.104 0.610 9.868 1.00 94.69 92 VAL A C 1
ATOM 753 O O . VAL A 1 92 ? -0.901 -0.322 9.842 1.00 94.69 92 VAL A O 1
ATOM 756 N N . ALA A 1 93 ? 0.099 1.338 10.963 1.00 92.56 93 ALA A N 1
ATOM 757 C CA . ALA A 1 93 ? -0.703 1.136 12.164 1.00 92.56 93 ALA A CA 1
ATOM 758 C C . ALA A 1 93 ? -2.176 1.470 11.882 1.00 92.56 93 ALA A C 1
ATOM 760 O O . ALA A 1 93 ? -2.475 2.469 11.227 1.00 92.56 93 ALA A O 1
ATOM 761 N N . LEU A 1 94 ? -3.093 0.637 12.374 1.00 91.56 94 LEU A N 1
ATOM 762 C CA . LEU A 1 94 ? -4.521 0.928 12.276 1.00 91.56 94 LEU A CA 1
ATOM 763 C C . LEU A 1 94 ? -4.890 2.123 13.177 1.00 91.56 94 LEU A C 1
ATOM 765 O O . LEU A 1 94 ? -4.338 2.233 14.281 1.00 91.56 94 LEU A O 1
ATOM 769 N N . PRO A 1 95 ? -5.836 2.987 12.754 1.00 90.50 95 PRO A N 1
ATOM 770 C CA . PRO A 1 95 ? -6.327 4.075 13.589 1.00 90.50 95 PRO A CA 1
ATOM 771 C C . PRO A 1 95 ? -6.904 3.543 14.896 1.00 90.50 95 PRO A C 1
ATOM 773 O O . PRO A 1 95 ? -7.575 2.511 14.925 1.00 90.50 95 PRO A O 1
ATOM 776 N N . LYS A 1 96 ? -6.662 4.274 15.983 1.00 87.31 96 LYS A N 1
ATOM 777 C CA . LYS A 1 96 ? -7.146 3.902 17.323 1.00 87.31 96 LYS A CA 1
ATOM 778 C C . LYS A 1 96 ? -8.409 4.649 17.730 1.00 87.31 96 LYS A C 1
ATOM 780 O O . LYS A 1 96 ? -9.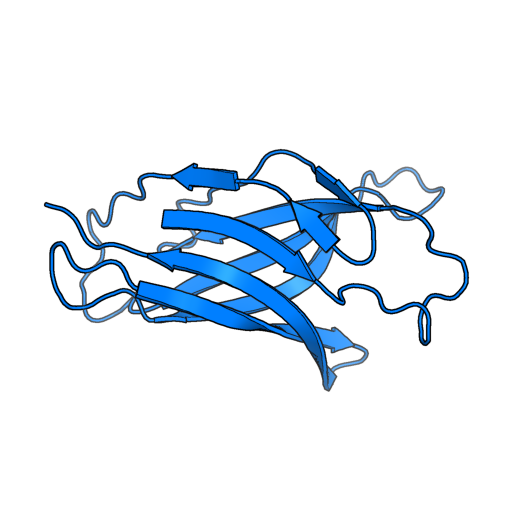086 4.229 18.662 1.00 87.31 96 LYS A O 1
ATOM 785 N N . VAL A 1 97 ? -8.699 5.768 17.068 1.00 89.31 97 VAL A N 1
ATOM 786 C CA . VAL A 1 97 ? -9.808 6.657 17.417 1.00 89.31 97 VAL A CA 1
ATOM 787 C C . VAL A 1 97 ? -10.885 6.570 16.343 1.00 89.31 97 VAL A C 1
ATOM 789 O O . VAL A 1 97 ? -10.607 6.726 15.155 1.00 89.31 97 VAL A O 1
ATOM 792 N N . LEU A 1 98 ? -12.119 6.309 16.773 1.00 90.44 98 LEU A N 1
ATOM 793 C CA . LEU A 1 98 ? -13.282 6.226 15.893 1.00 90.44 98 LEU A CA 1
ATOM 794 C C . LEU A 1 98 ? -13.576 7.577 15.231 1.00 90.44 98 LEU A C 1
ATOM 796 O O . LEU A 1 98 ? -13.474 8.627 15.861 1.00 90.44 98 LEU A O 1
ATOM 800 N N . GLY A 1 99 ? -13.954 7.543 13.953 1.00 92.06 99 GLY A N 1
ATOM 801 C CA . GLY A 1 99 ? -14.400 8.708 13.185 1.00 92.06 99 GLY A CA 1
ATOM 802 C C . GLY A 1 99 ? -13.299 9.686 12.760 1.00 92.06 99 GLY A C 1
ATOM 803 O O . GLY A 1 99 ? -13.573 10.587 11.969 1.00 92.06 99 GLY A O 1
ATOM 804 N N . ILE A 1 100 ? -12.055 9.516 13.221 1.00 94.44 100 ILE A N 1
ATOM 805 C CA . ILE A 1 100 ? -10.934 10.371 12.815 1.00 94.44 100 ILE A CA 1
ATOM 806 C C . ILE A 1 100 ? -10.298 9.826 11.535 1.00 94.44 100 ILE A C 1
ATOM 808 O O . ILE A 1 100 ? -9.898 8.662 11.457 1.00 94.44 100 ILE A O 1
ATOM 812 N N . LYS A 1 101 ? -10.190 10.690 10.521 1.00 95.50 101 LYS A N 1
ATOM 813 C CA . LYS A 1 101 ? -9.460 10.398 9.288 1.00 95.50 101 LYS A CA 1
ATOM 814 C C . LYS A 1 101 ? -7.980 10.719 9.464 1.00 95.50 101 LYS A C 1
ATOM 816 O O . LYS A 1 101 ? -7.608 11.873 9.647 1.00 95.50 101 LYS A O 1
ATOM 821 N N . GLU A 1 102 ? -7.142 9.703 9.326 1.00 95.75 102 GLU A N 1
ATOM 822 C CA . GLU A 1 102 ? -5.687 9.824 9.318 1.00 95.75 102 GLU A CA 1
ATOM 823 C C . GLU A 1 102 ? -5.181 9.711 7.876 1.00 95.75 102 GLU A C 1
ATOM 825 O O . GLU A 1 102 ? -5.372 8.680 7.231 1.00 95.75 102 GLU A O 1
ATOM 830 N N . CYS A 1 103 ? -4.547 10.763 7.352 1.00 97.00 103 CYS A N 1
ATOM 831 C CA . CYS A 1 103 ? -3.868 10.744 6.053 1.00 97.00 103 CYS A CA 1
ATOM 832 C C . CYS A 1 103 ? -2.370 10.529 6.265 1.00 97.00 103 CYS A C 1
ATOM 834 O O . CYS A 1 103 ? -1.764 11.222 7.079 1.00 97.00 103 CYS A O 1
ATOM 836 N N . GLN A 1 104 ? -1.771 9.597 5.528 1.00 96.00 104 GLN A N 1
ATOM 837 C CA . GLN A 1 104 ? -0.374 9.219 5.716 1.00 96.00 104 GLN A CA 1
ATOM 838 C C . GLN A 1 104 ? 0.335 9.091 4.366 1.00 96.00 104 GLN A C 1
ATOM 840 O O . GLN A 1 104 ? -0.187 8.463 3.443 1.00 96.00 104 GLN A O 1
ATOM 845 N N . ARG A 1 105 ? 1.541 9.665 4.276 1.00 97.50 105 ARG A N 1
ATOM 846 C CA . ARG A 1 105 ? 2.521 9.379 3.220 1.00 97.50 105 ARG A CA 1
ATOM 847 C C . ARG A 1 105 ? 3.478 8.327 3.762 1.00 97.50 105 ARG A C 1
ATOM 849 O O . ARG A 1 105 ? 4.276 8.610 4.651 1.00 97.50 105 ARG A O 1
ATOM 856 N N . VAL A 1 106 ? 3.350 7.106 3.266 1.00 97.75 106 VAL A N 1
ATOM 857 C CA . VAL A 1 106 ? 4.010 5.922 3.811 1.00 97.75 106 VAL A CA 1
ATOM 858 C C . VAL A 1 106 ? 5.161 5.537 2.894 1.00 97.75 106 VAL A C 1
ATOM 860 O O . VAL A 1 106 ? 4.942 5.270 1.714 1.00 97.75 106 VAL A O 1
ATOM 863 N N . GLY A 1 107 ? 6.382 5.516 3.428 1.00 97.12 107 GLY A N 1
ATOM 864 C CA . GLY A 1 107 ? 7.547 5.023 2.695 1.00 97.12 107 GLY A CA 1
ATOM 865 C C . GLY A 1 107 ? 7.429 3.524 2.453 1.00 97.12 107 GLY A C 1
ATOM 866 O O . GLY A 1 107 ? 7.088 2.774 3.373 1.00 97.12 107 GLY A O 1
ATOM 867 N N . LEU A 1 108 ? 7.693 3.089 1.224 1.00 96.69 108 LEU A N 1
ATOM 868 C CA . LEU A 1 108 ? 7.718 1.668 0.902 1.00 96.69 108 LEU A CA 1
ATOM 869 C C . LEU A 1 108 ? 9.155 1.158 0.927 1.00 96.69 108 LEU A C 1
ATOM 871 O O . LEU A 1 108 ? 10.116 1.904 0.744 1.00 96.69 108 LEU A O 1
ATOM 875 N N . VAL A 1 109 ? 9.292 -0.144 1.143 1.00 94.69 109 VAL A N 1
ATOM 876 C CA . VAL A 1 109 ? 10.575 -0.838 1.071 1.00 94.69 109 VAL A CA 1
ATOM 877 C C . VAL A 1 109 ? 10.494 -2.059 0.169 1.00 94.69 109 VAL A C 1
ATOM 879 O O . VAL A 1 109 ? 9.456 -2.718 0.079 1.00 94.69 109 VAL A O 1
ATOM 882 N N . ARG A 1 110 ? 11.610 -2.410 -0.461 1.00 90.12 110 ARG A N 1
ATOM 883 C CA . ARG A 1 110 ? 11.763 -3.614 -1.275 1.00 90.12 110 ARG A CA 1
ATOM 884 C C . ARG A 1 110 ? 12.914 -4.461 -0.753 1.00 90.12 110 ARG A C 1
ATOM 886 O O . ARG A 1 110 ? 13.903 -3.931 -0.259 1.00 90.12 110 ARG A O 1
ATOM 893 N N . LEU A 1 111 ? 12.786 -5.780 -0.887 1.00 85.88 111 LEU A N 1
ATOM 894 C CA . LEU A 1 111 ? 13.893 -6.700 -0.645 1.00 85.88 111 LEU A C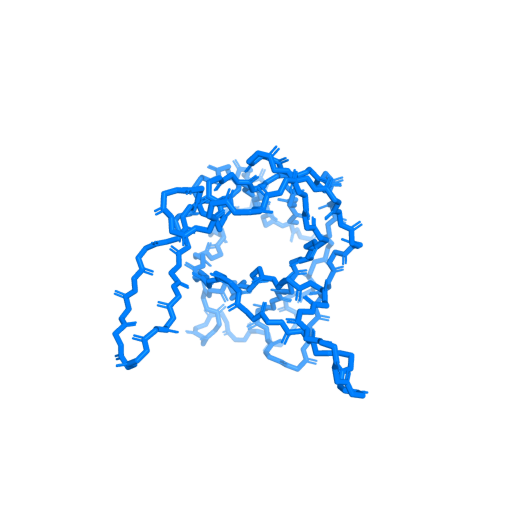A 1
ATOM 895 C C . LEU A 1 111 ? 14.645 -6.915 -1.965 1.00 85.88 111 LEU A C 1
ATOM 897 O O . LEU A 1 111 ? 14.043 -7.373 -2.936 1.00 85.88 111 LEU A O 1
ATOM 901 N N . VAL A 1 112 ? 15.928 -6.572 -2.006 1.00 84.44 112 VAL A N 1
ATOM 902 C CA . VAL A 1 112 ? 16.816 -6.739 -3.167 1.00 84.44 112 VAL A CA 1
ATOM 903 C C . VAL A 1 112 ? 18.075 -7.431 -2.677 1.00 84.44 112 VAL A C 1
ATOM 905 O O . VAL A 1 112 ? 18.729 -6.918 -1.777 1.00 84.44 112 VAL A O 1
ATOM 908 N N . ASP A 1 113 ? 18.367 -8.622 -3.200 1.00 86.50 113 ASP A N 1
ATOM 909 C CA . ASP A 1 113 ? 19.548 -9.417 -2.825 1.00 86.50 113 ASP A CA 1
ATOM 910 C C . ASP A 1 113 ? 19.726 -9.582 -1.301 1.00 86.50 113 ASP A C 1
ATOM 912 O O . ASP A 1 113 ? 20.821 -9.502 -0.749 1.00 86.50 113 ASP A O 1
ATOM 916 N N . GLY A 1 114 ? 18.605 -9.782 -0.596 1.00 86.44 114 GLY A N 1
ATOM 917 C CA . GLY A 1 114 ? 18.567 -9.939 0.862 1.00 86.44 114 GLY A CA 1
ATOM 918 C C . GLY A 1 114 ? 18.658 -8.634 1.662 1.00 86.44 114 GLY A C 1
ATOM 919 O O . GLY A 1 114 ? 18.561 -8.677 2.886 1.00 86.44 114 GLY A O 1
ATOM 920 N N . GLN A 1 115 ? 18.794 -7.481 1.005 1.00 88.56 115 GLN A N 1
ATOM 921 C CA . GLN A 1 115 ? 18.826 -6.166 1.641 1.00 88.56 115 GLN A CA 1
ATOM 922 C C . GLN A 1 115 ? 17.488 -5.439 1.515 1.00 88.56 115 GLN A C 1
ATOM 924 O O . GLN A 1 115 ? 16.795 -5.537 0.503 1.00 88.56 115 GLN A O 1
ATOM 929 N N . THR A 1 116 ? 17.135 -4.677 2.548 1.00 90.19 116 THR A N 1
ATOM 930 C CA . THR A 1 116 ? 15.967 -3.792 2.533 1.00 90.19 116 THR A CA 1
ATOM 931 C C . THR A 1 116 ? 16.370 -2.438 1.965 1.00 90.19 116 THR A C 1
ATOM 933 O O . THR A 1 116 ? 17.203 -1.747 2.548 1.00 90.19 116 THR A O 1
ATOM 936 N N . VAL A 1 117 ? 15.755 -2.047 0.854 1.00 90.50 117 VAL A N 1
ATOM 937 C CA . VAL A 1 117 ? 15.990 -0.771 0.166 1.00 90.50 117 VAL A CA 1
ATOM 938 C C . VAL A 1 117 ? 14.702 0.051 0.190 1.00 90.50 117 VAL A C 1
ATOM 940 O O . VAL A 1 117 ? 13.615 -0.514 0.072 1.00 90.50 117 VAL A O 1
ATOM 943 N N . GLY A 1 118 ? 14.801 1.368 0.379 1.00 89.50 118 GLY A N 1
ATOM 944 C CA . GLY A 1 118 ? 13.647 2.269 0.287 1.00 89.50 118 GLY A CA 1
ATOM 945 C C . GLY A 1 118 ? 13.183 2.448 -1.160 1.00 89.50 118 GLY A C 1
ATOM 946 O O . GLY A 1 118 ? 14.016 2.580 -2.051 1.00 89.50 118 GLY A O 1
ATOM 947 N N . GLU A 1 119 ? 11.870 2.467 -1.384 1.00 89.00 119 GLU A N 1
ATOM 948 C CA . GLU A 1 119 ? 11.266 2.516 -2.719 1.00 89.00 119 GLU A CA 1
ATOM 949 C C . GLU A 1 119 ? 10.051 3.453 -2.755 1.00 89.00 119 GLU A C 1
ATOM 951 O O . GLU A 1 119 ? 8.913 3.016 -2.621 1.00 89.00 119 GLU A O 1
ATOM 956 N N . GLY A 1 120 ? 10.265 4.749 -2.964 1.00 92.94 120 GLY A N 1
ATOM 957 C CA . GLY A 1 120 ? 9.161 5.695 -3.117 1.00 92.94 120 GLY A CA 1
ATOM 958 C C . GLY A 1 120 ? 8.151 5.671 -1.961 1.00 92.94 120 GLY A C 1
ATOM 959 O O . GLY A 1 120 ? 8.457 5.291 -0.823 1.00 92.94 120 GLY A O 1
ATOM 960 N N . HIS A 1 121 ? 6.936 6.140 -2.245 1.00 96.62 121 HIS A N 1
ATOM 961 C CA . HIS A 1 121 ? 5.904 6.334 -1.229 1.00 96.62 121 HIS A CA 1
ATOM 962 C C . HIS A 1 121 ? 4.508 6.010 -1.754 1.00 96.62 121 HIS A C 1
ATOM 964 O O . HIS A 1 121 ? 4.211 6.169 -2.937 1.00 96.62 121 HIS A O 1
ATOM 970 N N . ILE A 1 122 ? 3.624 5.608 -0.843 1.00 97.56 122 ILE A N 1
ATOM 971 C CA . ILE A 1 122 ? 2.186 5.499 -1.090 1.00 97.56 122 ILE A CA 1
ATOM 972 C C . ILE A 1 122 ? 1.417 6.434 -0.162 1.00 97.56 122 ILE A C 1
ATOM 974 O O . ILE A 1 122 ? 1.731 6.561 1.023 1.00 97.56 122 ILE A O 1
ATOM 978 N N . ILE A 1 123 ? 0.399 7.093 -0.703 1.00 98.12 123 ILE A N 1
ATOM 979 C CA . ILE A 1 123 ? -0.449 8.020 0.033 1.00 98.12 123 ILE A CA 1
ATOM 980 C C . ILE A 1 123 ? -1.790 7.341 0.281 1.00 98.12 123 ILE A C 1
ATOM 982 O O . ILE A 1 123 ? -2.506 6.962 -0.650 1.00 98.12 123 ILE A O 1
ATOM 986 N N . ILE A 1 124 ? -2.135 7.192 1.559 1.00 98.19 124 ILE A N 1
ATOM 987 C CA . ILE A 1 124 ? -3.365 6.527 1.989 1.00 98.19 124 ILE A CA 1
ATOM 988 C C . ILE A 1 124 ? -4.109 7.354 3.036 1.00 98.19 124 ILE A C 1
ATOM 990 O O . ILE A 1 124 ? -3.530 8.190 3.733 1.00 98.19 124 ILE A O 1
ATOM 994 N N . SER A 1 125 ? -5.403 7.084 3.185 1.00 98.06 125 SER A N 1
ATOM 995 C CA . SER A 1 125 ? -6.165 7.518 4.355 1.00 98.06 125 SER A CA 1
ATOM 996 C C . SER A 1 125 ? -6.860 6.358 5.045 1.00 98.06 125 SER A C 1
ATOM 998 O O . SER A 1 125 ? -7.468 5.501 4.398 1.00 98.06 125 SER A O 1
ATOM 1000 N N . LEU A 1 126 ? -6.841 6.372 6.371 1.00 96.50 126 LEU A N 1
ATOM 1001 C CA . LEU A 1 126 ? -7.513 5.396 7.213 1.00 96.50 126 LEU A CA 1
ATOM 1002 C C . LEU A 1 126 ? -8.526 6.102 8.117 1.00 96.50 126 LEU A C 1
ATOM 1004 O O . LEU A 1 126 ? -8.325 7.233 8.549 1.00 96.50 126 LEU A O 1
ATOM 1008 N N . THR A 1 127 ? -9.648 5.441 8.369 1.00 95.56 127 THR A N 1
ATOM 1009 C CA . THR A 1 127 ? -10.684 5.899 9.299 1.00 95.56 127 THR A CA 1
ATOM 1010 C C . THR A 1 127 ? -11.288 4.654 9.913 1.00 95.56 127 THR A C 1
ATOM 1012 O O . THR A 1 127 ? -11.695 3.753 9.175 1.00 95.56 127 THR A O 1
ATOM 1015 N N . LEU A 1 128 ? -11.303 4.589 11.242 1.00 92.31 128 LEU A N 1
ATOM 1016 C CA . LEU A 1 128 ? -12.004 3.536 11.960 1.00 92.31 128 LEU A CA 1
ATOM 1017 C C . LEU A 1 128 ? -13.467 3.955 12.108 1.00 92.31 128 LEU A C 1
ATOM 1019 O O . LEU A 1 128 ? -13.752 5.046 12.603 1.00 92.31 128 LEU A O 1
ATOM 1023 N N . ILE A 1 129 ? -14.378 3.103 11.655 1.00 89.56 129 ILE A N 1
ATOM 1024 C CA . ILE A 1 129 ? -15.825 3.324 11.702 1.00 89.56 129 ILE A CA 1
ATOM 1025 C C . ILE A 1 129 ? -16.490 2.168 12.450 1.00 89.56 129 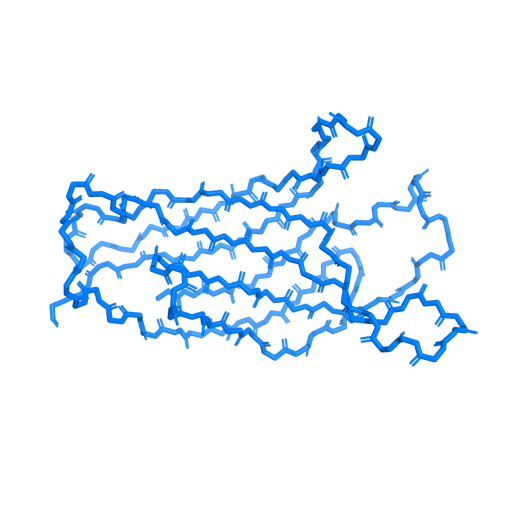ILE A C 1
ATOM 1027 O O . ILE A 1 129 ? -15.911 1.083 12.529 1.00 89.56 129 ILE A O 1
ATOM 1031 N N . GLN A 1 130 ? -17.663 2.437 13.021 1.00 79.31 130 GLN A N 1
ATOM 1032 C CA . GLN A 1 130 ? -18.488 1.462 13.735 1.00 79.31 130 GLN A CA 1
ATOM 1033 C C . GLN A 1 130 ? -19.535 0.844 12.810 1.00 79.31 130 GLN A C 1
ATOM 1035 O O . GLN A 1 130 ? -20.014 1.574 11.911 1.00 79.31 130 GLN A O 1
#

Foldseek 3Di:
DWFFKFFQFPPCVNVVPPAKFWKKKWKDLDPVDIDIFDIWMGPRMTTGRDDDDHDCPPVPCVPRQWMKMFMWTQDDDPDPDSDIDTRWIDIDGADPDAPDKDWDWTWTWDQDPNDIDTGTTTIGIHHHYD